Protein AF-A0A3D5UC76-F1 (afdb_monomer_lite)

Foldseek 3Di:
DVVVVVCVVPVLDQDDDPVCCVPVQSVVLSVVSVVLVVVLVVLVVVPFDLVSVLVNCVVCLLVLQQQDPVLSVVLVVLSVCCVVDDRVVSSVVNSVSVSVSSVGTGALVSVLVSQVVVLVVCPVVDDPVRSVVSNVVSVCSNVVVDD

Structure (mmCIF, N/CA/C/O backbone):
data_AF-A0A3D5UC76-F1
#
_entry.id   AF-A0A3D5UC76-F1
#
loop_
_atom_site.group_PDB
_atom_site.id
_atom_site.type_symbol
_atom_site.label_atom_id
_atom_site.label_alt_id
_atom_site.label_comp_id
_atom_site.label_asym_id
_atom_site.label_entity_id
_atom_site.label_seq_id
_atom_site.pdbx_PDB_ins_code
_atom_site.Cartn_x
_atom_site.Cartn_y
_atom_site.Cartn_z
_atom_site.occupancy
_atom_site.B_iso_or_equiv
_atom_site.auth_seq_id
_atom_site.auth_comp_id
_atom_site.auth_asym_id
_atom_site.auth_atom_id
_atom_site.pdbx_PDB_model_num
ATOM 1 N N . ILE A 1 1 ? -22.306 -23.255 -0.478 1.00 67.62 1 ILE A N 1
ATOM 2 C CA . ILE A 1 1 ? -22.895 -22.555 0.696 1.00 67.62 1 ILE A CA 1
ATOM 3 C C . ILE A 1 1 ? -21.799 -22.090 1.658 1.00 67.62 1 ILE A C 1
ATOM 5 O O . ILE A 1 1 ? -21.737 -20.896 1.899 1.00 67.62 1 ILE A O 1
ATOM 9 N N . PHE A 1 2 ? -20.884 -22.964 2.104 1.00 82.50 2 PHE A N 1
ATOM 10 C CA . PHE A 1 2 ? -19.808 -22.605 3.046 1.00 82.50 2 PHE A CA 1
ATOM 11 C C . PHE A 1 2 ? -18.930 -21.416 2.603 1.00 82.50 2 PHE A C 1
ATOM 13 O O . PHE A 1 2 ? -18.871 -20.417 3.307 1.00 82.50 2 PHE A O 1
ATOM 20 N N . ALA A 1 3 ? -18.338 -21.464 1.402 1.00 80.81 3 ALA A N 1
ATOM 21 C CA . ALA A 1 3 ? -17.469 -20.386 0.908 1.00 80.81 3 ALA A CA 1
ATOM 22 C C . ALA A 1 3 ? -18.174 -19.017 0.822 1.00 80.81 3 ALA A C 1
ATOM 24 O O . ALA A 1 3 ? -17.583 -17.991 1.139 1.00 80.81 3 ALA A O 1
ATOM 25 N N . ARG A 1 4 ? -19.463 -18.994 0.454 1.00 83.88 4 ARG A N 1
ATOM 26 C CA . ARG A 1 4 ? -20.241 -17.748 0.365 1.00 83.88 4 ARG A CA 1
ATOM 27 C C . ARG A 1 4 ? -20.436 -17.102 1.733 1.00 83.88 4 ARG A C 1
ATOM 29 O O . ARG A 1 4 ? -20.321 -15.891 1.852 1.00 83.88 4 ARG A O 1
ATOM 36 N N . GLU A 1 5 ? -20.768 -17.895 2.747 1.00 88.00 5 GLU A N 1
ATOM 37 C CA . GLU A 1 5 ? -20.975 -17.365 4.098 1.00 88.00 5 GLU A CA 1
ATOM 38 C C . GLU A 1 5 ? -19.637 -17.001 4.767 1.00 88.00 5 GLU A C 1
ATOM 40 O O . GLU A 1 5 ? -19.569 -15.992 5.461 1.00 88.00 5 GLU A O 1
ATOM 45 N N . LEU A 1 6 ? -18.552 -17.726 4.463 1.00 85.25 6 LEU A N 1
ATOM 46 C CA . LEU A 1 6 ? -17.193 -17.362 4.880 1.00 85.25 6 LEU A CA 1
ATOM 47 C C . LEU A 1 6 ? -16.777 -15.989 4.330 1.00 85.25 6 LEU A C 1
ATOM 49 O O . LEU A 1 6 ? -16.322 -15.137 5.087 1.00 85.25 6 LEU A O 1
ATOM 53 N N . LEU A 1 7 ? -16.989 -15.747 3.033 1.00 84.94 7 LEU A N 1
ATOM 54 C CA . LEU A 1 7 ? -16.671 -14.467 2.392 1.00 84.94 7 LEU A CA 1
ATOM 55 C C . LEU A 1 7 ? -17.527 -13.306 2.913 1.00 84.94 7 LEU A C 1
ATOM 57 O O . LEU A 1 7 ? -17.068 -12.171 2.929 1.00 84.94 7 LEU A O 1
ATOM 61 N N . LYS A 1 8 ? -18.757 -13.565 3.369 1.00 85.06 8 LYS A N 1
ATOM 62 C CA . LYS A 1 8 ? -19.567 -12.536 4.039 1.00 85.06 8 LYS A CA 1
ATOM 63 C C . LYS A 1 8 ? -19.030 -12.187 5.423 1.00 85.06 8 LYS A C 1
ATOM 65 O O . LYS A 1 8 ? -19.072 -11.023 5.800 1.00 85.06 8 LYS A O 1
ATOM 70 N N . ALA A 1 9 ? -18.562 -13.183 6.174 1.00 84.31 9 ALA A N 1
ATOM 71 C CA . ALA A 1 9 ? -17.999 -12.977 7.506 1.00 84.31 9 ALA A CA 1
ATOM 72 C C . ALA A 1 9 ? -16.612 -12.314 7.452 1.00 84.31 9 ALA A C 1
ATOM 74 O O . ALA A 1 9 ? -16.279 -11.520 8.327 1.00 84.31 9 ALA A O 1
ATOM 75 N N . PHE A 1 10 ? -15.827 -12.603 6.409 1.00 84.25 10 PHE A N 1
ATOM 76 C CA . PHE A 1 10 ? -14.477 -12.073 6.215 1.00 84.25 10 PHE A CA 1
ATOM 77 C C . PHE A 1 10 ? -14.318 -11.466 4.812 1.00 84.25 10 PHE A C 1
ATOM 79 O O . PHE A 1 10 ? -13.609 -12.024 3.972 1.00 84.25 10 PHE A O 1
ATOM 86 N N . PRO A 1 11 ? -14.950 -10.308 4.541 1.00 85.12 11 PRO A N 1
ATOM 87 C CA . PRO A 1 11 ? -15.000 -9.718 3.199 1.00 85.12 11 PRO A CA 1
ATOM 88 C C . PRO A 1 11 ? -13.631 -9.316 2.639 1.00 85.12 11 PRO A C 1
ATOM 90 O O . PRO A 1 11 ? -13.477 -9.190 1.428 1.00 85.12 11 PRO A O 1
ATOM 93 N N . TYR A 1 12 ? -12.631 -9.140 3.505 1.00 87.06 12 TYR A N 1
ATOM 94 C CA . TYR A 1 12 ? -11.270 -8.753 3.125 1.00 87.06 12 TYR A CA 1
ATOM 95 C C . TYR A 1 12 ? -10.265 -9.908 3.189 1.00 87.06 12 TYR A C 1
ATOM 97 O O . TYR A 1 12 ? -9.068 -9.686 3.020 1.00 87.06 12 TYR A O 1
ATOM 105 N N . MET A 1 13 ? -10.729 -11.139 3.431 1.00 87.81 13 MET A N 1
ATOM 106 C CA . MET A 1 13 ? -9.864 -12.315 3.404 1.00 87.81 13 MET A CA 1
ATOM 107 C C . MET A 1 13 ? -9.323 -12.536 1.981 1.00 87.81 13 MET A C 1
ATOM 109 O O . MET A 1 13 ? -10.105 -12.542 1.025 1.00 87.81 13 MET A O 1
ATOM 113 N N . PRO A 1 14 ? -8.007 -12.753 1.808 1.00 90.06 14 PRO A N 1
ATOM 114 C CA . PRO A 1 14 ? -7.452 -13.148 0.521 1.00 90.06 14 PRO A CA 1
ATOM 115 C C . PRO A 1 14 ? -8.025 -14.504 0.101 1.00 90.06 14 PRO A C 1
ATOM 117 O O . PRO A 1 14 ? -7.835 -15.504 0.790 1.00 90.06 14 PRO A O 1
ATOM 120 N N . VAL A 1 15 ? -8.713 -14.539 -1.038 1.00 89.06 15 VAL A N 1
ATOM 121 C CA . VAL A 1 15 ? -9.239 -15.763 -1.655 1.00 89.06 15 VAL A CA 1
ATOM 122 C C . VAL A 1 15 ? -8.925 -15.723 -3.146 1.00 89.06 15 VAL A C 1
ATOM 124 O O . VAL A 1 15 ? -9.007 -14.660 -3.769 1.00 89.06 15 VAL A O 1
ATOM 127 N N . GLU A 1 16 ? -8.542 -16.874 -3.694 1.00 91.56 16 GLU A N 1
ATOM 128 C CA . GLU A 1 16 ? -8.304 -17.086 -5.119 1.00 91.56 16 GLU A CA 1
ATOM 129 C C . GLU A 1 16 ? -8.621 -18.543 -5.492 1.00 91.56 16 GLU A C 1
ATOM 131 O O . GLU A 1 16 ? -8.560 -19.437 -4.644 1.00 91.56 16 GLU A O 1
ATOM 136 N N . GLU A 1 17 ? -8.994 -18.781 -6.747 1.00 88.25 17 GLU A N 1
ATOM 137 C CA . GLU A 1 17 ? -9.274 -20.121 -7.266 1.00 88.25 17 GLU A CA 1
ATOM 138 C C . GLU A 1 17 ? -7.978 -20.827 -7.683 1.00 88.25 17 GLU A C 1
ATOM 140 O O . GLU A 1 17 ? -7.133 -20.238 -8.356 1.00 88.25 17 GLU A O 1
ATOM 145 N N . GLU A 1 18 ? -7.838 -22.115 -7.358 1.00 88.25 18 GLU A N 1
ATOM 146 C CA . GLU A 1 18 ? -6.626 -22.898 -7.654 1.00 88.25 18 GLU A CA 1
ATOM 147 C C . GLU A 1 18 ? -6.217 -22.819 -9.133 1.00 88.25 18 GLU A C 1
ATOM 149 O O . GLU A 1 18 ? -5.065 -22.524 -9.444 1.00 88.25 18 GLU A O 1
ATOM 154 N N . GLY A 1 19 ? -7.174 -22.975 -10.055 1.00 88.81 19 GLY A N 1
ATOM 155 C CA . GLY A 1 19 ? -6.905 -22.881 -11.492 1.00 88.81 19 GLY A CA 1
ATOM 156 C C . GLY A 1 19 ? -6.401 -21.501 -11.935 1.00 88.81 19 GLY A C 1
ATOM 157 O O . GLY A 1 19 ? -5.598 -21.402 -12.862 1.00 88.81 19 GLY A O 1
ATOM 158 N N . ARG A 1 20 ? -6.817 -20.430 -11.248 1.00 91.62 20 ARG A N 1
ATOM 159 C CA . ARG A 1 20 ? -6.385 -19.052 -11.528 1.00 91.62 20 ARG A CA 1
ATOM 160 C C . ARG A 1 20 ? -4.987 -18.768 -10.994 1.00 91.62 20 ARG A C 1
ATOM 162 O O . ARG A 1 20 ? -4.293 -17.930 -11.560 1.00 91.62 20 ARG A O 1
ATOM 169 N N . LEU A 1 21 ? -4.524 -19.511 -9.988 1.00 92.75 21 LEU A N 1
ATOM 170 C CA . LEU A 1 21 ? -3.148 -19.418 -9.494 1.00 92.75 21 LEU A CA 1
ATOM 171 C C . LEU A 1 21 ? -2.115 -19.899 -10.519 1.00 92.75 21 LEU A C 1
ATOM 173 O O . LEU A 1 21 ? -0.925 -19.668 -10.323 1.00 92.75 21 LEU A O 1
ATOM 177 N N . HIS A 1 22 ? -2.505 -20.535 -11.627 1.00 91.81 22 HIS A N 1
ATOM 178 C CA . HIS A 1 22 ? -1.574 -20.788 -12.729 1.00 91.81 22 HIS A CA 1
ATOM 179 C C . HIS A 1 22 ? -1.157 -19.505 -13.462 1.00 91.81 22 HIS A C 1
ATOM 181 O O . HIS A 1 22 ? -0.042 -19.462 -13.984 1.00 91.81 22 HIS A O 1
ATOM 187 N N . ASP A 1 23 ? -1.975 -18.452 -13.420 1.00 95.44 23 ASP A N 1
ATOM 188 C CA . ASP A 1 23 ? -1.596 -17.121 -13.889 1.00 95.44 23 ASP A CA 1
ATOM 189 C C . ASP A 1 23 ? -0.606 -16.476 -12.893 1.00 95.44 23 ASP A C 1
ATOM 191 O O . ASP A 1 23 ? -0.938 -16.327 -11.710 1.00 95.44 23 ASP A O 1
ATOM 195 N N . PRO A 1 24 ? 0.618 -16.112 -13.321 1.00 91.25 24 PRO A N 1
ATOM 196 C CA . PRO A 1 24 ? 1.623 -15.535 -12.429 1.00 91.25 24 PRO A CA 1
ATOM 197 C C . PRO A 1 24 ? 1.177 -14.234 -11.752 1.00 91.25 24 PRO A C 1
ATOM 199 O O . PRO A 1 24 ? 1.443 -14.055 -10.567 1.00 91.25 24 PRO A O 1
ATOM 202 N N . VAL A 1 25 ? 0.446 -13.365 -12.457 1.00 91.44 25 VAL A N 1
ATOM 203 C CA . VAL A 1 25 ? 0.012 -12.059 -11.935 1.00 91.44 25 VAL A CA 1
ATOM 204 C C . VAL A 1 25 ? -1.036 -12.246 -10.841 1.00 91.44 25 VAL A C 1
ATOM 206 O O . VAL A 1 25 ? -0.957 -11.617 -9.784 1.00 91.44 25 VAL A O 1
ATOM 209 N N . LEU A 1 26 ? -2.001 -13.143 -11.062 1.00 93.81 26 LEU A N 1
ATOM 210 C CA . LEU A 1 26 ? -3.010 -13.469 -10.050 1.00 93.81 26 LEU A CA 1
ATOM 211 C C . LEU A 1 26 ? -2.380 -14.135 -8.824 1.00 93.81 26 LEU A C 1
ATOM 213 O O . LEU A 1 26 ? -2.724 -13.800 -7.689 1.00 93.81 26 LEU A O 1
ATOM 217 N N . ARG A 1 27 ? -1.424 -15.044 -9.046 1.00 94.88 27 ARG A N 1
ATOM 218 C CA . ARG A 1 27 ? -0.692 -15.723 -7.972 1.00 94.88 27 ARG A CA 1
ATOM 219 C C . ARG A 1 27 ? 0.102 -14.744 -7.117 1.00 94.88 27 ARG A C 1
ATOM 221 O O . ARG A 1 27 ? 0.001 -14.802 -5.894 1.00 94.88 27 ARG A O 1
ATOM 228 N N . GLU A 1 28 ? 0.872 -13.854 -7.736 1.00 93.44 28 GLU A N 1
ATOM 229 C CA . G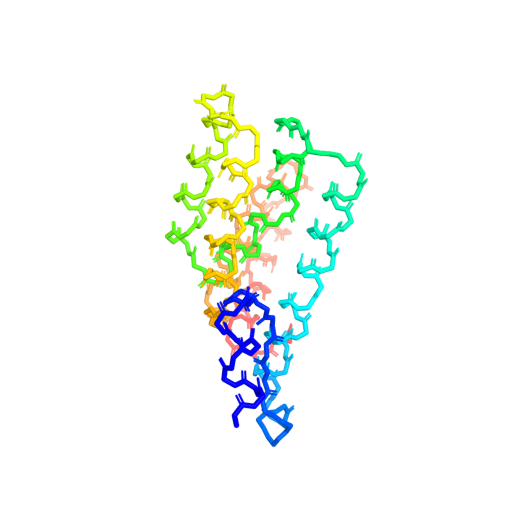LU A 1 28 ? 1.660 -12.840 -7.031 1.00 93.44 28 GLU A CA 1
ATOM 230 C C . GLU A 1 28 ? 0.763 -11.918 -6.206 1.00 93.44 28 GLU A C 1
ATOM 232 O O . GLU A 1 28 ? 1.000 -11.739 -5.011 1.00 93.44 28 GLU A O 1
ATOM 237 N N . ASN A 1 29 ? -0.328 -11.419 -6.795 1.00 95.19 29 ASN A N 1
ATOM 238 C CA . ASN A 1 29 ? -1.280 -10.578 -6.078 1.00 95.19 29 ASN A CA 1
ATOM 239 C C . ASN A 1 29 ? -1.944 -11.303 -4.895 1.00 95.19 29 ASN A C 1
ATOM 241 O O . ASN A 1 29 ? -2.129 -10.720 -3.826 1.00 95.19 29 ASN A O 1
ATOM 245 N N . PHE A 1 30 ? -2.311 -12.575 -5.065 1.00 95.88 30 PHE A N 1
ATOM 246 C CA . PHE A 1 30 ? -2.863 -13.381 -3.980 1.00 95.88 30 PHE A CA 1
ATOM 247 C C . PHE A 1 30 ? -1.852 -13.560 -2.839 1.00 95.88 30 PHE A C 1
ATOM 249 O O . PHE A 1 30 ? -2.186 -13.295 -1.683 1.00 95.88 30 PHE A O 1
ATOM 256 N N . ILE A 1 31 ? -0.615 -13.953 -3.159 1.00 95.88 31 ILE A N 1
ATOM 257 C CA . ILE A 1 31 ? 0.460 -14.139 -2.176 1.00 95.88 31 ILE A CA 1
ATOM 258 C C . ILE A 1 31 ? 0.722 -12.838 -1.411 1.00 95.88 31 ILE A C 1
ATOM 260 O O . ILE A 1 31 ? 0.815 -12.846 -0.184 1.00 95.88 31 ILE A O 1
ATOM 264 N N . GLU A 1 32 ? 0.780 -11.707 -2.107 1.00 95.62 32 GLU A N 1
ATOM 265 C CA . GLU A 1 32 ? 0.954 -10.401 -1.481 1.00 95.62 32 GLU A CA 1
ATOM 266 C C . GLU A 1 32 ? -0.171 -10.090 -0.482 1.00 95.62 32 GLU A C 1
ATOM 268 O O . GLU A 1 32 ? 0.099 -9.765 0.678 1.00 95.62 32 GLU A O 1
ATOM 273 N N . ARG A 1 33 ? -1.437 -10.270 -0.885 1.00 96.81 33 ARG A N 1
ATOM 274 C CA . ARG A 1 33 ? -2.598 -10.079 -0.003 1.00 96.81 33 ARG A CA 1
ATOM 275 C C . ARG A 1 33 ? -2.541 -10.983 1.232 1.00 96.81 33 ARG A C 1
ATOM 277 O O . ARG A 1 33 ? -2.920 -10.539 2.321 1.00 96.81 33 ARG A O 1
ATOM 284 N N . VAL A 1 34 ? -2.038 -12.213 1.100 1.00 96.75 34 VAL A N 1
ATOM 285 C CA . VAL A 1 34 ? -1.793 -13.123 2.234 1.00 96.75 34 VAL A CA 1
ATOM 286 C C . VAL A 1 34 ? -0.756 -12.536 3.193 1.00 96.75 34 VAL A C 1
ATOM 288 O O . VAL A 1 34 ? -1.026 -12.450 4.392 1.00 96.75 34 VAL A O 1
ATOM 291 N N . PHE A 1 35 ? 0.393 -12.071 2.696 1.00 97.44 35 PHE A N 1
ATOM 292 C CA . PHE A 1 35 ? 1.439 -11.487 3.544 1.00 97.44 35 PHE A CA 1
ATOM 293 C C . PHE A 1 35 ? 1.012 -10.176 4.217 1.00 97.44 35 PHE A C 1
ATOM 295 O O . PHE A 1 35 ? 1.337 -9.954 5.388 1.00 97.44 35 PHE A O 1
ATOM 302 N N . VAL A 1 36 ? 0.256 -9.324 3.521 1.00 97.69 36 VAL A N 1
ATOM 303 C CA . VAL A 1 36 ? -0.310 -8.094 4.098 1.00 97.69 36 VAL A CA 1
ATOM 304 C C . VAL A 1 36 ? -1.291 -8.430 5.219 1.00 97.69 36 VAL A C 1
ATOM 306 O O . VAL A 1 36 ? -1.188 -7.869 6.310 1.00 97.69 36 VAL A O 1
ATOM 309 N N . THR A 1 37 ? -2.188 -9.392 4.989 1.00 97.31 37 THR A N 1
ATOM 310 C CA . THR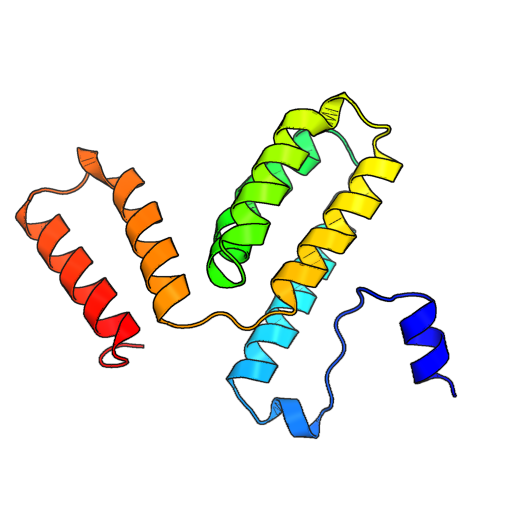 A 1 37 ? -3.155 -9.853 5.999 1.00 97.31 37 THR A CA 1
ATOM 311 C C . THR A 1 37 ? -2.446 -10.464 7.206 1.00 97.31 37 THR A C 1
ATOM 313 O O . THR A 1 37 ? -2.792 -10.171 8.347 1.00 97.31 37 THR A O 1
ATOM 316 N N . HIS A 1 38 ? -1.410 -11.272 6.980 1.00 97.25 38 HIS A N 1
ATOM 317 C CA . HIS A 1 38 ? -0.599 -11.836 8.055 1.00 97.25 38 HIS A CA 1
ATOM 318 C C . HIS A 1 38 ? 0.090 -10.745 8.888 1.00 97.25 38 HIS A C 1
ATOM 320 O O . HIS A 1 38 ? -0.014 -10.749 10.114 1.00 97.25 38 HIS A O 1
ATOM 326 N N . SER A 1 39 ? 0.725 -9.772 8.229 1.00 97.81 39 SER A N 1
ATOM 327 C CA . SER A 1 39 ? 1.379 -8.638 8.896 1.00 97.81 39 SER A CA 1
ATOM 328 C C . SER A 1 39 ? 0.385 -7.797 9.702 1.00 97.81 39 SER A C 1
ATOM 330 O O . SER A 1 39 ? 0.715 -7.312 10.782 1.00 97.81 39 SER A O 1
ATOM 332 N N . TRP A 1 40 ? -0.834 -7.625 9.186 1.00 98.06 40 TRP A N 1
ATOM 333 C CA . TRP A 1 40 ? -1.916 -6.941 9.888 1.00 98.06 40 TRP A CA 1
ATOM 334 C C . TRP A 1 40 ? -2.367 -7.704 11.137 1.00 98.06 40 TRP A C 1
ATOM 336 O O . TRP A 1 40 ? -2.484 -7.117 12.207 1.00 98.06 40 TRP A O 1
ATOM 346 N N . ASN A 1 41 ? -2.554 -9.021 11.036 1.00 96.75 41 ASN A N 1
ATOM 347 C CA . ASN A 1 41 ? -2.947 -9.844 12.180 1.00 96.75 41 ASN A CA 1
ATOM 348 C C . ASN A 1 41 ? -1.894 -9.819 13.296 1.00 96.75 41 ASN A C 1
ATOM 350 O O . ASN A 1 41 ? -2.264 -9.751 14.465 1.00 96.75 41 ASN A O 1
ATOM 354 N N . ILE A 1 42 ? -0.602 -9.818 12.946 1.00 98.12 42 ILE A N 1
ATOM 355 C CA . ILE A 1 42 ? 0.483 -9.629 13.922 1.00 98.12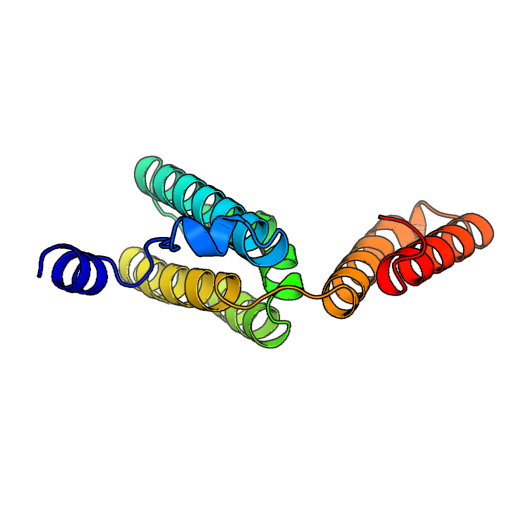 42 ILE A CA 1
ATOM 356 C C . ILE A 1 42 ? 0.344 -8.270 14.616 1.00 98.12 42 ILE A C 1
ATOM 358 O O . ILE A 1 42 ? 0.345 -8.216 15.840 1.00 98.12 42 ILE A O 1
ATOM 362 N N . LEU A 1 43 ? 0.153 -7.184 13.858 1.00 98.00 43 LEU A N 1
ATOM 363 C CA . LEU A 1 43 ? -0.031 -5.842 14.423 1.00 98.00 43 LEU A CA 1
ATOM 364 C C . LEU A 1 43 ? -1.202 -5.788 15.420 1.00 98.00 43 LEU A C 1
ATOM 366 O O . LEU A 1 43 ? -1.083 -5.171 16.476 1.00 98.00 43 LEU A O 1
ATOM 370 N N . VAL A 1 44 ? -2.328 -6.422 15.085 1.00 97.06 44 VAL A N 1
ATOM 371 C CA . VAL A 1 44 ? -3.504 -6.491 15.965 1.00 97.06 44 VAL A CA 1
ATOM 372 C C . VAL A 1 44 ? -3.185 -7.270 17.244 1.00 97.06 44 VAL A C 1
ATOM 374 O O . VAL A 1 44 ? -3.539 -6.816 18.330 1.00 97.06 44 VAL A O 1
ATOM 377 N N . GLN A 1 45 ? -2.481 -8.401 17.139 1.00 97.50 45 GLN A N 1
ATOM 378 C CA . GLN A 1 45 ? -2.067 -9.211 18.293 1.00 97.50 45 GLN A CA 1
ATOM 379 C C . GLN A 1 45 ? -1.074 -8.482 19.208 1.00 97.50 45 GLN A C 1
ATOM 381 O O . GLN A 1 45 ? -1.151 -8.621 20.426 1.00 97.50 45 GLN A O 1
ATOM 386 N N . GLU A 1 46 ? -0.159 -7.697 18.637 1.00 97.06 46 GLU A N 1
ATOM 387 C CA . GLU A 1 46 ? 0.810 -6.879 19.379 1.00 97.06 46 GLU A CA 1
ATOM 388 C C . GLU A 1 46 ? 0.176 -5.643 20.041 1.00 97.06 46 GLU A C 1
ATOM 390 O O . GLU A 1 46 ? 0.768 -5.048 20.944 1.00 97.06 46 GLU A O 1
ATOM 395 N N . GLY A 1 47 ? -1.031 -5.267 19.616 1.00 97.25 47 GLY A N 1
ATOM 396 C CA . GLY A 1 47 ? -1.788 -4.142 20.146 1.00 97.25 47 GLY A CA 1
ATOM 397 C C . GLY A 1 47 ? -1.778 -2.919 19.228 1.00 97.25 47 GLY A C 1
ATOM 398 O O . GLY A 1 47 ? -0.746 -2.422 18.756 1.00 97.25 47 GLY A O 1
ATOM 399 N N . LEU A 1 48 ? -2.975 -2.380 19.005 1.00 98.00 48 LEU A N 1
ATOM 400 C CA . LEU A 1 48 ? -3.176 -1.219 18.153 1.00 98.00 48 LEU A CA 1
ATOM 401 C C . LEU A 1 48 ? -2.883 0.083 18.900 1.00 98.00 48 LEU A C 1
ATOM 403 O O . LEU A 1 48 ? -3.289 0.308 20.037 1.00 98.00 48 LEU A O 1
ATOM 407 N N . SER A 1 49 ? -2.176 0.979 18.219 1.00 97.94 49 SER A N 1
ATOM 408 C CA . SER A 1 49 ? -1.941 2.349 18.657 1.00 97.94 49 SER A CA 1
ATOM 409 C C . SER A 1 49 ? -1.785 3.252 17.432 1.00 97.94 49 SER A C 1
ATOM 411 O O . SER A 1 49 ? -1.384 2.775 16.364 1.00 97.94 49 SER A O 1
ATOM 413 N N . PRO A 1 50 ? -1.996 4.573 17.566 1.00 98.06 50 PRO A N 1
ATOM 414 C CA . PRO A 1 50 ? -1.739 5.507 16.473 1.00 98.06 50 PRO A CA 1
ATOM 415 C C . PRO A 1 50 ? -0.324 5.367 15.892 1.00 98.06 50 PRO A C 1
ATOM 417 O O . PRO A 1 50 ? -0.130 5.373 14.679 1.00 98.06 50 PRO A O 1
ATOM 420 N N . GLY A 1 51 ? 0.677 5.177 16.757 1.00 98.06 51 GLY A N 1
ATOM 421 C CA . GLY A 1 51 ? 2.063 5.000 16.333 1.00 98.06 51 GLY A CA 1
ATOM 422 C C . GLY A 1 51 ? 2.301 3.692 15.576 1.00 98.06 51 GLY A C 1
ATOM 423 O O . GLY A 1 51 ? 3.042 3.688 14.594 1.00 98.06 51 GLY A O 1
ATOM 424 N N . SER A 1 52 ? 1.684 2.586 16.004 1.00 98.19 52 SER A N 1
ATOM 425 C CA . SER A 1 52 ? 1.853 1.291 15.336 1.00 98.19 52 SER A CA 1
ATOM 426 C C . SER A 1 52 ? 1.172 1.267 13.961 1.00 98.19 52 SER A C 1
ATOM 428 O O . SER A 1 52 ? 1.784 0.797 13.002 1.00 98.19 52 SER A O 1
ATOM 430 N N . LEU A 1 53 ? 0.008 1.909 13.810 1.00 98.31 53 LEU A N 1
ATOM 431 C CA . LEU A 1 53 ? -0.668 2.091 12.518 1.00 98.31 53 LEU A CA 1
ATOM 432 C C . LEU A 1 53 ? 0.117 2.981 11.548 1.00 98.31 53 LEU A C 1
ATOM 434 O O . LEU A 1 53 ? 0.266 2.633 10.378 1.00 98.31 53 LEU A O 1
ATOM 438 N N . VAL A 1 54 ? 0.679 4.099 12.021 1.00 98.31 54 VAL A N 1
ATOM 439 C CA . VAL A 1 54 ? 1.534 4.966 11.188 1.00 98.31 54 VAL A CA 1
ATOM 440 C C . VAL A 1 54 ? 2.770 4.207 10.699 1.00 98.31 54 VAL A C 1
ATOM 442 O O . VAL A 1 54 ? 3.136 4.313 9.525 1.00 98.31 54 VAL A O 1
ATOM 445 N N . ARG A 1 55 ? 3.40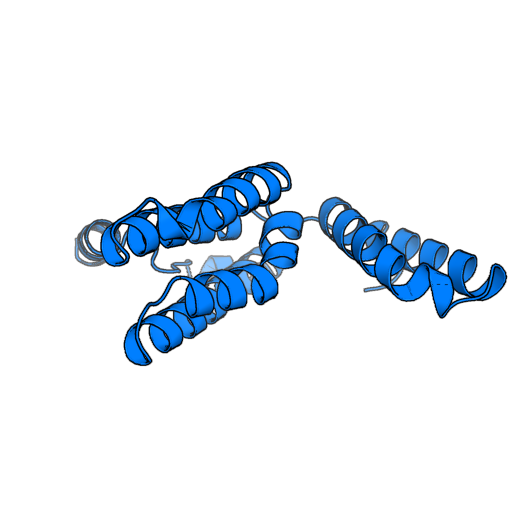8 3.406 11.565 1.00 98.44 55 ARG A N 1
ATOM 446 C CA . ARG A 1 55 ? 4.547 2.557 11.172 1.00 98.44 55 ARG A CA 1
ATOM 447 C C . ARG A 1 55 ? 4.135 1.499 10.154 1.00 98.44 55 ARG A C 1
ATOM 449 O O . ARG A 1 55 ? 4.815 1.339 9.141 1.00 98.44 55 ARG A O 1
ATOM 456 N N . PHE A 1 56 ? 3.012 0.823 10.392 1.00 98.56 56 PHE A N 1
ATOM 457 C CA . PHE A 1 56 ? 2.469 -0.162 9.465 1.00 98.56 56 PHE A CA 1
ATOM 458 C C . PHE A 1 56 ? 2.196 0.465 8.093 1.00 98.56 56 PHE A C 1
ATOM 460 O O . PHE A 1 56 ? 2.651 -0.058 7.076 1.00 98.56 56 PHE A O 1
ATOM 467 N N . HIS A 1 57 ? 1.540 1.625 8.053 1.00 98.56 57 HIS A N 1
ATOM 468 C CA . HIS A 1 57 ? 1.294 2.353 6.814 1.00 98.56 57 HIS A CA 1
ATOM 469 C C . HIS A 1 57 ? 2.590 2.750 6.114 1.00 98.56 57 HIS A C 1
ATOM 471 O O . HIS A 1 57 ? 2.742 2.519 4.920 1.00 98.56 57 HIS A O 1
ATOM 477 N N . THR A 1 58 ? 3.561 3.287 6.852 1.00 97.81 58 THR A N 1
ATOM 478 C CA . THR A 1 58 ? 4.850 3.708 6.287 1.00 97.81 58 THR A CA 1
ATOM 479 C C . THR A 1 58 ? 5.568 2.560 5.579 1.00 97.81 58 THR A C 1
ATOM 481 O O . THR A 1 58 ? 6.138 2.778 4.511 1.00 97.81 58 THR A O 1
ATOM 484 N N . ARG A 1 59 ? 5.486 1.339 6.126 1.00 97.31 59 ARG A N 1
ATOM 485 C CA . ARG A 1 59 ? 6.049 0.125 5.516 1.00 97.31 59 ARG A CA 1
ATOM 486 C C . ARG A 1 59 ? 5.321 -0.303 4.236 1.00 97.31 59 ARG A C 1
ATOM 488 O O . ARG A 1 59 ? 5.967 -0.813 3.329 1.00 97.31 59 ARG A O 1
ATOM 495 N N . HIS A 1 60 ? 4.008 -0.085 4.142 1.00 97.88 60 HIS A N 1
ATOM 496 C CA . HIS A 1 60 ? 3.173 -0.582 3.037 1.00 97.88 60 HIS A CA 1
ATOM 497 C C . HIS A 1 60 ? 2.743 0.503 2.034 1.00 97.88 60 HIS A C 1
ATOM 499 O O . HIS A 1 60 ? 2.107 0.202 1.030 1.00 97.88 60 HIS A O 1
ATOM 505 N N . LYS A 1 61 ? 3.083 1.778 2.245 1.00 97.75 61 LYS A N 1
ATOM 506 C CA . LYS A 1 61 ? 2.603 2.880 1.392 1.00 97.75 61 LYS A CA 1
ATOM 507 C C . LYS A 1 61 ? 3.030 2.748 -0.079 1.00 97.75 61 LYS A C 1
ATOM 509 O O . LYS A 1 61 ? 2.285 3.142 -0.969 1.00 97.75 61 LYS A O 1
ATOM 514 N N . TYR A 1 62 ? 4.196 2.162 -0.355 1.00 97.94 62 TYR A N 1
ATOM 515 C CA . TYR A 1 62 ? 4.643 1.924 -1.732 1.00 97.94 62 TYR A CA 1
ATOM 516 C C . TYR A 1 62 ? 3.921 0.765 -2.405 1.00 97.94 62 TYR A C 1
ATOM 518 O O . TYR A 1 62 ? 3.684 0.832 -3.607 1.00 97.94 62 TYR A O 1
ATOM 526 N N . LEU A 1 63 ? 3.474 -0.217 -1.620 1.00 96.56 63 LEU A N 1
ATOM 527 C CA . LEU A 1 63 ? 2.528 -1.228 -2.074 1.00 96.56 63 LEU A CA 1
ATOM 528 C C . LEU A 1 63 ? 1.242 -0.542 -2.546 1.00 96.56 63 LEU A C 1
ATOM 530 O O . LEU A 1 63 ? 0.853 -0.658 -3.701 1.00 96.56 63 LEU A O 1
ATOM 534 N N . LEU A 1 64 ? 0.650 0.314 -1.706 1.00 97.94 64 LEU A N 1
ATOM 535 C CA . LEU A 1 64 ? -0.546 1.077 -2.085 1.00 97.94 64 LEU A CA 1
ATOM 536 C C . LEU A 1 64 ? -0.344 1.871 -3.378 1.00 97.94 64 LEU A C 1
ATOM 538 O O . LEU A 1 64 ? -1.231 1.896 -4.222 1.00 97.94 64 LEU A O 1
ATOM 542 N N . MET A 1 65 ? 0.820 2.493 -3.563 1.00 98.19 65 MET A N 1
ATOM 543 C CA . MET A 1 65 ? 1.143 3.229 -4.785 1.00 98.19 65 MET A CA 1
ATOM 544 C C . MET A 1 65 ? 1.286 2.312 -6.014 1.00 98.19 65 MET A C 1
ATOM 546 O O . MET A 1 65 ? 0.835 2.693 -7.098 1.00 98.19 65 MET A O 1
ATOM 550 N N . ALA A 1 66 ? 1.841 1.108 -5.843 1.00 97.44 66 ALA A N 1
ATOM 551 C CA . ALA A 1 66 ? 1.945 0.084 -6.880 1.00 97.44 66 ALA A CA 1
ATOM 552 C C . ALA A 1 66 ? 0.571 -0.418 -7.352 1.00 97.44 66 ALA A C 1
ATOM 554 O O . ALA A 1 66 ? 0.371 -0.593 -8.555 1.00 97.44 66 ALA A O 1
ATOM 555 N N . HIS A 1 67 ? -0.404 -0.576 -6.450 1.00 97.69 67 HIS A N 1
ATOM 556 C CA . HIS A 1 67 ? -1.757 -1.021 -6.815 1.00 97.69 67 HIS A CA 1
ATOM 557 C C . HIS A 1 67 ? -2.672 0.134 -7.232 1.00 97.69 67 HIS A C 1
ATOM 559 O O . HIS A 1 67 ? -3.402 0.041 -8.225 1.00 97.69 67 HIS A O 1
ATOM 565 N N . SER A 1 68 ? -2.627 1.258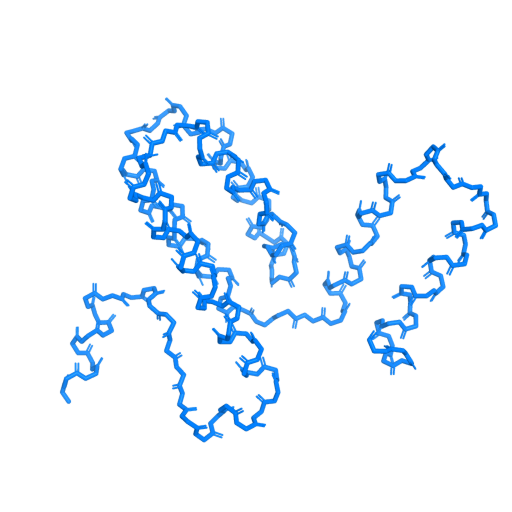 -6.515 1.00 97.88 68 SER A N 1
ATOM 566 C CA . SER A 1 68 ? -3.484 2.417 -6.756 1.00 97.88 68 SER A CA 1
ATOM 567 C C . SER A 1 68 ? -2.917 3.727 -6.178 1.00 97.88 68 SER A C 1
ATOM 569 O O . SER A 1 68 ? -3.069 4.019 -4.988 1.00 97.88 68 SER A O 1
ATOM 571 N N . PRO A 1 69 ? -2.390 4.625 -7.032 1.00 96.69 69 PRO A N 1
ATOM 572 C CA . PRO A 1 69 ? -1.980 5.972 -6.622 1.00 96.69 69 PRO A CA 1
ATOM 573 C C . PRO A 1 69 ? -3.105 6.817 -6.003 1.00 96.69 69 PRO A C 1
ATOM 575 O O . PRO A 1 69 ? -2.839 7.813 -5.328 1.00 96.69 69 PRO A O 1
ATOM 578 N N . GLN A 1 70 ? -4.369 6.474 -6.268 1.00 97.94 70 GLN A N 1
ATOM 579 C CA . GLN A 1 70 ? -5.516 7.075 -5.591 1.00 97.94 70 GLN A CA 1
ATOM 580 C C . GLN A 1 70 ? -5.562 6.640 -4.122 1.00 97.94 70 GLN A C 1
ATOM 582 O O . GLN A 1 70 ? -5.501 7.503 -3.248 1.00 97.94 70 GLN A O 1
ATOM 587 N N . HIS A 1 71 ? -5.563 5.330 -3.850 1.00 98.38 71 HIS A N 1
ATOM 588 C CA . HIS A 1 71 ? -5.564 4.812 -2.480 1.00 98.38 71 HIS A CA 1
ATOM 589 C C . HIS A 1 71 ? -4.333 5.275 -1.700 1.00 98.38 71 HIS A C 1
ATOM 591 O O . HIS A 1 71 ? -4.468 5.662 -0.547 1.00 98.38 71 HIS A O 1
ATOM 597 N N . TYR A 1 72 ? -3.154 5.337 -2.328 1.00 98.38 72 TYR A N 1
ATOM 598 C CA . TYR A 1 72 ? -1.954 5.904 -1.701 1.00 98.38 72 TYR A CA 1
ATOM 599 C C . TYR A 1 72 ? -2.202 7.305 -1.116 1.00 98.38 72 TYR A C 1
ATOM 601 O O . TYR A 1 72 ? -1.887 7.567 0.045 1.00 98.38 72 TYR A O 1
ATOM 609 N N . ARG A 1 73 ? -2.819 8.202 -1.898 1.00 98.12 73 ARG A N 1
ATOM 610 C CA . ARG A 1 73 ? -3.125 9.575 -1.465 1.00 98.12 73 ARG A CA 1
ATOM 611 C C . ARG A 1 73 ? -4.216 9.615 -0.401 1.00 98.12 73 ARG A C 1
ATOM 613 O O . ARG A 1 73 ? -4.083 10.345 0.576 1.00 98.12 73 ARG A O 1
ATOM 620 N N . GLU A 1 74 ? -5.292 8.859 -0.593 1.00 98.25 74 GLU A N 1
ATOM 621 C CA . GLU A 1 74 ? -6.419 8.814 0.345 1.00 98.25 74 GLU A CA 1
ATOM 622 C C . GLU A 1 74 ? -6.010 8.232 1.700 1.00 98.25 74 GLU A C 1
ATOM 624 O O . GLU A 1 74 ? -6.308 8.814 2.741 1.00 98.25 74 GLU A O 1
ATOM 629 N N . MET A 1 75 ? -5.276 7.121 1.697 1.00 98.31 75 MET A N 1
ATOM 630 C CA . MET A 1 75 ? -4.829 6.456 2.917 1.00 98.31 75 MET A CA 1
ATOM 631 C C . MET A 1 75 ? -3.740 7.246 3.640 1.00 98.31 75 MET A C 1
ATOM 633 O O . MET A 1 75 ? -3.726 7.252 4.866 1.00 98.31 75 MET A O 1
ATOM 637 N N . GLY A 1 76 ? -2.879 7.966 2.913 1.00 98.06 76 GLY A N 1
ATOM 638 C CA . GLY A 1 76 ? -1.931 8.894 3.531 1.00 98.06 76 GLY A CA 1
ATOM 639 C C . GLY A 1 76 ? -2.635 10.004 4.323 1.00 98.06 76 GLY A C 1
ATOM 640 O O . GLY A 1 76 ? -2.229 10.308 5.443 1.00 98.06 76 GLY A O 1
ATOM 641 N N . LYS A 1 77 ? -3.730 10.564 3.783 1.00 98.12 77 LYS A N 1
ATOM 642 C CA . LYS A 1 77 ? -4.571 11.537 4.505 1.00 98.12 77 LYS A CA 1
ATOM 643 C C . LYS A 1 77 ? -5.258 10.903 5.711 1.00 98.12 77 LYS A C 1
ATOM 645 O O . LYS A 1 77 ? -5.185 11.458 6.799 1.00 98.12 77 LYS A O 1
ATOM 650 N N . LEU A 1 78 ? -5.852 9.722 5.531 1.00 98.25 78 LEU A N 1
ATOM 651 C CA . LEU A 1 78 ? -6.505 8.987 6.615 1.00 98.25 78 LEU A CA 1
ATOM 652 C C . LEU A 1 78 ? -5.544 8.755 7.791 1.00 98.25 78 LEU A C 1
ATOM 654 O O . LEU A 1 78 ? -5.872 9.058 8.931 1.00 98.25 78 LEU A O 1
ATOM 658 N N . VAL A 1 79 ? -4.325 8.282 7.524 1.00 98.06 79 VAL A N 1
ATOM 659 C CA . VAL A 1 79 ? -3.320 8.017 8.567 1.00 98.06 79 VAL A CA 1
ATOM 660 C C . VAL A 1 79 ? -2.839 9.284 9.268 1.00 98.06 79 VAL A C 1
ATOM 662 O O . VAL A 1 79 ? -2.522 9.227 10.454 1.00 98.06 79 VAL A O 1
ATOM 665 N N . ALA A 1 80 ? -2.830 10.435 8.594 1.00 97.75 80 ALA A N 1
ATOM 666 C CA . ALA A 1 80 ? -2.532 11.708 9.249 1.00 97.75 80 ALA A CA 1
ATOM 667 C C . ALA A 1 80 ? -3.582 12.077 10.317 1.00 97.75 80 ALA A C 1
ATOM 669 O O . ALA A 1 80 ? -3.255 12.748 11.295 1.00 97.75 80 ALA A O 1
ATOM 670 N N . GLU A 1 81 ? -4.815 11.591 10.166 1.00 97.12 81 GLU A N 1
ATOM 671 C CA . GLU A 1 81 ? -5.938 11.838 11.073 1.00 97.12 81 GLU A CA 1
ATOM 672 C C . GLU A 1 81 ? -6.142 10.729 12.114 1.00 97.12 81 GLU A C 1
ATOM 674 O O . GLU A 1 81 ? -7.106 10.778 12.869 1.00 97.12 81 GLU A O 1
ATOM 679 N N . VAL A 1 82 ? -5.236 9.750 12.223 1.00 97.44 82 VAL A N 1
ATOM 680 C CA . VAL A 1 82 ? -5.396 8.569 13.101 1.00 97.44 82 VAL A CA 1
ATOM 681 C C . VAL A 1 82 ? -5.740 8.899 14.562 1.00 97.44 82 VAL A C 1
ATOM 683 O O . VAL A 1 82 ? -6.408 8.123 15.234 1.00 97.44 82 VAL A O 1
ATOM 686 N N . LYS A 1 83 ? -5.309 10.058 15.074 1.00 96.69 83 LYS A N 1
ATOM 687 C CA . LYS A 1 83 ? -5.588 10.492 16.456 1.00 96.69 83 LYS A CA 1
ATOM 688 C C . LYS A 1 83 ? -7.014 11.017 16.665 1.00 96.69 83 LYS A C 1
ATOM 690 O O . LYS A 1 83 ? -7.405 11.214 17.810 1.00 96.69 83 LYS A O 1
ATOM 695 N N . SER A 1 84 ? -7.756 11.261 15.590 1.00 97.12 84 SER A N 1
ATOM 696 C CA . SER A 1 84 ? -9.125 11.784 15.616 1.00 97.12 84 SER A CA 1
ATOM 697 C C . SER A 1 84 ? -10.190 10.685 15.694 1.00 97.12 84 SER A C 1
ATOM 699 O O . SER A 1 84 ? -11.374 11.004 15.727 1.00 97.12 84 SER A O 1
ATOM 701 N N . TYR A 1 85 ? -9.787 9.411 15.723 1.00 97.19 85 TYR A N 1
ATOM 702 C CA . TYR A 1 85 ? -10.680 8.253 15.710 1.00 97.19 85 TYR A CA 1
ATOM 703 C C . TYR A 1 85 ? -10.452 7.366 16.941 1.00 97.19 85 TYR A C 1
ATOM 705 O O . TYR A 1 85 ? -9.318 7.266 17.427 1.00 97.19 85 TYR A O 1
ATOM 713 N N . PRO A 1 86 ? -11.488 6.654 17.417 1.00 97.94 86 PRO A N 1
ATOM 714 C CA . PRO A 1 86 ? -11.294 5.451 18.215 1.00 97.94 86 PRO A CA 1
ATOM 715 C C . PRO A 1 86 ? -10.414 4.451 17.456 1.00 97.94 86 PRO A C 1
ATOM 717 O O . PRO A 1 86 ? -10.563 4.266 16.248 1.00 97.94 86 PRO A O 1
ATOM 720 N N . ILE A 1 87 ? -9.481 3.811 18.162 1.00 97.50 87 ILE A N 1
ATOM 721 C CA . ILE A 1 87 ? -8.431 3.012 17.518 1.00 97.50 87 ILE A CA 1
ATOM 722 C C . ILE A 1 87 ? -8.985 1.817 16.731 1.00 97.50 87 ILE A C 1
ATOM 724 O O . ILE A 1 87 ? -8.509 1.548 15.630 1.00 97.50 87 ILE A O 1
ATOM 728 N N . ASP A 1 88 ? -10.010 1.154 17.265 1.00 96.06 88 ASP A N 1
ATOM 729 C CA . ASP A 1 88 ? -10.621 -0.024 16.645 1.00 96.06 88 ASP A CA 1
ATOM 730 C C . ASP A 1 88 ? -11.419 0.362 15.391 1.00 96.06 88 ASP A C 1
ATOM 732 O O . ASP A 1 88 ? -11.263 -0.251 14.338 1.00 96.06 88 ASP A O 1
ATOM 736 N N . GLU A 1 89 ? -12.178 1.461 15.455 1.00 97.38 89 GLU A N 1
ATOM 737 C CA . GLU A 1 89 ? -12.913 1.997 14.302 1.00 97.38 89 GLU A CA 1
ATOM 738 C C . GLU A 1 89 ? -11.956 2.412 13.176 1.00 97.38 89 GLU A C 1
ATOM 740 O O . GLU A 1 89 ? -12.169 2.090 12.004 1.00 97.38 89 GLU A O 1
ATOM 745 N N . PHE A 1 90 ? -10.856 3.088 13.526 1.00 98.06 90 PHE A N 1
ATOM 746 C CA . PHE A 1 90 ? -9.831 3.437 12.552 1.00 98.06 90 PHE A CA 1
ATOM 747 C C . PHE A 1 90 ? -9.232 2.191 11.899 1.00 98.06 90 PHE A C 1
ATOM 749 O O . PHE A 1 90 ? -9.016 2.174 10.687 1.00 98.06 90 PHE A O 1
ATOM 756 N N . ALA A 1 91 ? -8.933 1.166 12.697 1.00 97.44 91 ALA A N 1
ATOM 757 C CA . ALA A 1 91 ? -8.320 -0.063 12.221 1.00 97.44 91 ALA A CA 1
ATOM 758 C C . ALA A 1 91 ? -9.213 -0.780 11.198 1.00 97.44 91 ALA A C 1
ATOM 760 O O . ALA A 1 91 ? -8.711 -1.170 10.142 1.00 97.44 91 ALA A O 1
ATOM 761 N N . ASP A 1 92 ? -10.523 -0.851 11.442 1.00 96.06 92 ASP A N 1
ATOM 762 C CA . ASP A 1 92 ? -11.491 -1.432 10.506 1.00 96.06 92 ASP A CA 1
ATOM 763 C C . ASP A 1 92 ? -11.547 -0.660 9.178 1.00 96.06 92 ASP A C 1
ATOM 765 O O . ASP A 1 92 ? -11.424 -1.249 8.097 1.00 96.06 92 ASP A O 1
ATOM 769 N N . ILE A 1 93 ? -11.662 0.673 9.239 1.00 97.31 93 ILE A N 1
ATOM 770 C CA . ILE A 1 93 ? -11.688 1.540 8.047 1.00 97.31 93 ILE A CA 1
ATOM 771 C C . ILE A 1 93 ? -10.376 1.419 7.262 1.00 97.31 93 ILE A C 1
ATOM 773 O O . ILE A 1 93 ? -10.375 1.322 6.028 1.00 97.31 93 ILE A O 1
ATOM 777 N N . TYR A 1 94 ? -9.248 1.440 7.971 1.00 98.12 94 TYR A N 1
ATOM 778 C CA . TYR A 1 94 ? -7.921 1.364 7.379 1.00 98.12 94 TYR A CA 1
ATOM 779 C C . TYR A 1 94 ? -7.703 0.019 6.684 1.00 98.12 94 TYR A C 1
ATOM 781 O O . TYR A 1 94 ? -7.275 -0.002 5.527 1.00 98.12 94 TYR A O 1
ATOM 789 N N . PHE A 1 95 ? -8.021 -1.093 7.352 1.00 97.50 95 PHE A N 1
ATOM 790 C CA . PHE A 1 95 ? -7.824 -2.431 6.803 1.00 97.50 95 PHE A CA 1
ATOM 791 C C . PHE A 1 95 ? -8.718 -2.689 5.589 1.00 97.50 95 PHE A C 1
ATOM 793 O O . PHE A 1 95 ? -8.240 -3.180 4.566 1.00 97.50 95 PHE A O 1
ATOM 800 N N . ALA A 1 96 ? -9.981 -2.259 5.645 1.00 96.62 96 ALA A N 1
ATOM 801 C CA . ALA A 1 96 ? -10.897 -2.318 4.510 1.00 96.62 96 ALA A CA 1
ATOM 802 C C . ALA A 1 96 ? -10.328 -1.614 3.266 1.00 96.62 96 ALA A C 1
ATOM 804 O O . ALA A 1 96 ? -10.329 -2.167 2.161 1.00 96.62 96 ALA A O 1
ATOM 805 N N . LYS A 1 97 ? -9.796 -0.397 3.439 1.00 97.44 97 LYS A N 1
ATOM 806 C CA . LYS A 1 97 ? -9.186 0.379 2.347 1.00 97.44 97 LYS A CA 1
ATOM 807 C C . LYS A 1 97 ? -7.882 -0.235 1.848 1.00 97.44 97 LYS A C 1
ATOM 809 O O . LYS A 1 97 ? -7.668 -0.274 0.638 1.00 97.44 97 LYS A O 1
ATOM 814 N N . LEU A 1 98 ? -7.044 -0.739 2.755 1.00 98.00 98 LEU A N 1
ATOM 815 C CA . LEU A 1 98 ? -5.801 -1.434 2.419 1.00 98.00 98 LEU A CA 1
ATOM 816 C C . LEU A 1 98 ? -6.079 -2.637 1.517 1.00 98.00 98 LEU A C 1
ATOM 818 O O . LEU A 1 98 ? -5.493 -2.753 0.445 1.00 98.00 98 LEU A O 1
ATOM 822 N N . MET A 1 99 ? -7.006 -3.502 1.927 1.00 97.12 99 MET A N 1
ATOM 823 C CA . MET A 1 99 ? -7.308 -4.730 1.196 1.00 97.12 99 MET A CA 1
ATOM 824 C C . MET A 1 99 ? -8.039 -4.457 -0.118 1.00 97.12 99 MET A C 1
ATOM 826 O O . MET A 1 99 ? -7.787 -5.145 -1.106 1.00 97.12 99 MET A O 1
ATOM 830 N N . SER A 1 100 ? -8.860 -3.404 -0.172 1.00 95.88 100 SER A N 1
ATOM 831 C CA . SER A 1 100 ? -9.456 -2.926 -1.427 1.00 95.88 100 SER A CA 1
ATOM 832 C C . SER A 1 100 ? -8.392 -2.434 -2.415 1.00 95.88 100 SER A C 1
ATOM 834 O O . SER A 1 100 ? -8.486 -2.716 -3.608 1.00 95.88 100 SER A O 1
ATOM 836 N N . ALA A 1 101 ? -7.351 -1.748 -1.930 1.00 96.56 101 ALA A N 1
ATOM 837 C CA . ALA A 1 101 ? -6.224 -1.343 -2.762 1.00 96.56 101 ALA A CA 1
ATOM 838 C C . ALA A 1 101 ? -5.423 -2.558 -3.252 1.00 96.56 101 ALA A C 1
ATOM 840 O O . ALA A 1 101 ? -5.215 -2.688 -4.455 1.00 96.56 101 ALA A O 1
ATOM 841 N N . CYS A 1 102 ? -5.023 -3.462 -2.351 1.00 95.94 102 CYS A N 1
ATOM 842 C CA . CYS A 1 102 ? -4.233 -4.652 -2.686 1.00 95.94 102 CYS A CA 1
ATOM 843 C C . CYS A 1 102 ? -4.985 -5.663 -3.568 1.00 95.94 102 CYS A C 1
ATOM 845 O O . CYS A 1 102 ? -4.355 -6.515 -4.180 1.00 95.94 102 CYS A O 1
ATOM 847 N N . ALA A 1 103 ? -6.316 -5.594 -3.670 1.00 93.69 103 ALA A N 1
ATOM 848 C CA . ALA A 1 103 ? -7.086 -6.409 -4.614 1.00 93.69 103 ALA A CA 1
ATOM 849 C C . ALA A 1 103 ? -6.945 -5.950 -6.078 1.00 93.69 103 ALA A C 1
ATOM 851 O O . ALA A 1 103 ? -7.266 -6.705 -6.994 1.00 93.69 103 ALA A O 1
ATOM 852 N N . LEU A 1 104 ? -6.482 -4.720 -6.324 1.00 95.25 104 LEU A N 1
ATOM 853 C CA . LEU A 1 104 ? -6.213 -4.224 -7.673 1.00 95.25 104 LEU A CA 1
ATOM 854 C C . LEU A 1 104 ? -4.863 -4.750 -8.156 1.00 95.25 104 LEU A C 1
ATOM 856 O O . LEU A 1 104 ? -3.913 -4.796 -7.388 1.00 95.25 104 LEU A O 1
ATOM 860 N N . HIS A 1 105 ? -4.716 -5.063 -9.441 1.00 94.44 105 HIS A N 1
ATOM 861 C CA . HIS A 1 105 ? -3.410 -5.476 -9.955 1.00 94.44 105 HIS A CA 1
ATOM 862 C C . HIS A 1 105 ? -2.444 -4.290 -10.067 1.00 94.44 105 HIS A C 1
ATOM 864 O O . HIS A 1 105 ? -2.776 -3.206 -10.586 1.00 94.44 105 HIS A O 1
ATOM 870 N N . ALA A 1 106 ? -1.222 -4.518 -9.593 1.00 94.69 106 ALA A N 1
ATOM 871 C CA . ALA A 1 106 ? -0.104 -3.660 -9.919 1.00 94.69 106 ALA A CA 1
ATOM 872 C C . ALA A 1 106 ? 0.235 -3.788 -11.411 1.00 94.69 106 ALA A C 1
ATOM 874 O O . ALA A 1 106 ? -0.172 -4.724 -12.096 1.00 94.69 106 ALA A O 1
ATOM 875 N N . THR A 1 107 ? 0.937 -2.792 -11.939 1.00 94.62 107 THR A N 1
ATOM 876 C CA . THR A 1 107 ? 1.361 -2.786 -13.346 1.00 94.62 107 THR A CA 1
ATOM 877 C C . THR A 1 107 ? 2.799 -2.295 -13.423 1.00 94.62 107 THR A C 1
ATOM 879 O O . THR A 1 107 ? 3.169 -1.461 -12.587 1.00 94.62 107 THR A O 1
ATOM 882 N N . PRO A 1 108 ? 3.574 -2.681 -14.450 1.00 95.12 108 PRO A N 1
ATOM 883 C CA . PRO A 1 108 ? 4.937 -2.178 -14.633 1.00 95.12 108 PRO A CA 1
ATOM 884 C C . PRO A 1 108 ? 5.012 -0.643 -14.636 1.00 95.12 108 PRO A C 1
ATOM 886 O O . PRO A 1 108 ? 5.924 -0.052 -14.066 1.00 95.12 108 PRO A O 1
ATOM 889 N N . SER A 1 109 ? 3.990 0.033 -15.174 1.00 96.25 109 SER A N 1
ATOM 890 C CA . SER A 1 109 ? 3.900 1.501 -15.143 1.00 96.25 109 SER A CA 1
ATOM 891 C C . SER A 1 109 ? 3.725 2.074 -13.729 1.00 96.25 109 SER A C 1
ATOM 893 O O . SER A 1 109 ? 4.329 3.093 -13.393 1.00 96.25 109 SER A O 1
ATOM 895 N N . LYS A 1 110 ? 2.915 1.435 -12.876 1.00 96.69 110 LYS A N 1
ATOM 896 C CA . LYS A 1 110 ? 2.756 1.859 -11.473 1.00 96.69 110 LYS A CA 1
ATOM 897 C C . LYS A 1 110 ? 4.003 1.522 -10.648 1.00 96.69 110 LYS A C 1
ATOM 899 O O . LYS A 1 110 ? 4.405 2.337 -9.825 1.00 96.69 110 LYS A O 1
ATOM 904 N N . HIS A 1 111 ? 4.653 0.389 -10.911 1.00 96.44 111 HIS A N 1
ATOM 905 C CA . HIS A 1 111 ? 5.949 0.047 -10.320 1.00 96.44 111 HIS A CA 1
ATOM 906 C C . HIS A 1 111 ? 7.038 1.051 -10.708 1.00 96.44 111 HIS A C 1
ATOM 908 O O . HIS A 1 111 ? 7.728 1.546 -9.824 1.00 96.44 111 HIS A O 1
ATOM 914 N N . GLN A 1 112 ? 7.128 1.457 -11.979 1.00 97.38 112 GLN A N 1
ATOM 915 C CA . GLN A 1 112 ? 8.016 2.547 -12.395 1.00 97.38 112 GLN A CA 1
ATOM 916 C C . GLN A 1 112 ? 7.764 3.814 -11.569 1.00 97.38 112 GLN A C 1
ATOM 918 O O . GLN A 1 112 ? 8.711 4.430 -11.092 1.00 97.38 112 GLN A O 1
ATOM 923 N N . ASN A 1 113 ? 6.501 4.196 -11.359 1.00 97.38 113 ASN A N 1
ATOM 924 C CA . ASN A 1 113 ? 6.172 5.366 -10.545 1.00 97.38 113 ASN A CA 1
ATOM 925 C C . ASN A 1 113 ? 6.685 5.223 -9.095 1.00 97.38 113 ASN A C 1
ATOM 927 O O . ASN A 1 113 ? 7.238 6.167 -8.534 1.00 97.38 113 ASN A O 1
ATOM 931 N N . VAL A 1 114 ? 6.559 4.030 -8.503 1.00 97.94 114 VAL A N 1
ATOM 932 C CA . VAL A 1 114 ? 7.129 3.723 -7.180 1.00 97.94 114 VAL A CA 1
ATOM 933 C C . VAL A 1 114 ? 8.653 3.843 -7.192 1.00 97.94 114 VAL A C 1
ATOM 935 O O . VAL A 1 114 ? 9.208 4.542 -6.348 1.00 97.94 114 VAL A O 1
ATOM 938 N N . LEU A 1 115 ? 9.333 3.219 -8.155 1.00 97.50 115 LEU A N 1
ATOM 939 C CA . LEU A 1 115 ? 10.795 3.237 -8.256 1.00 97.50 115 LEU A CA 1
ATOM 940 C C . LEU A 1 115 ? 11.337 4.658 -8.455 1.00 97.50 115 LEU A C 1
ATOM 942 O O . LEU A 1 115 ? 12.296 5.046 -7.793 1.00 97.50 115 LEU A O 1
ATOM 946 N N . LEU A 1 116 ? 10.682 5.476 -9.284 1.00 96.94 116 LEU A N 1
ATOM 947 C CA . LEU A 1 116 ? 11.024 6.892 -9.453 1.00 96.94 116 LEU A CA 1
ATOM 948 C C . LEU A 1 116 ? 10.796 7.702 -8.168 1.00 96.94 116 LEU A C 1
ATOM 950 O O . LEU A 1 116 ? 11.569 8.611 -7.866 1.00 96.94 116 LEU A O 1
ATOM 954 N N . HIS A 1 117 ? 9.770 7.375 -7.380 1.00 96.38 117 HIS A N 1
ATOM 955 C CA . HIS A 1 117 ? 9.581 7.995 -6.070 1.00 96.38 117 HIS A CA 1
ATOM 956 C C . HIS A 1 117 ? 10.698 7.594 -5.094 1.00 96.38 117 HIS A C 1
ATOM 958 O O . HIS A 1 117 ? 11.176 8.439 -4.335 1.00 96.38 117 HIS A O 1
ATOM 964 N N . LEU A 1 118 ? 11.116 6.326 -5.092 1.00 95.81 118 LEU A N 1
ATOM 965 C CA . LEU A 1 118 ? 12.212 5.838 -4.251 1.00 95.81 118 LEU A CA 1
ATOM 966 C C . LEU A 1 118 ? 13.558 6.441 -4.661 1.00 95.81 118 LEU A C 1
ATOM 968 O O . LEU A 1 118 ? 14.335 6.809 -3.786 1.00 95.81 118 LEU A O 1
ATOM 972 N N . LEU A 1 119 ? 13.793 6.643 -5.962 1.00 95.81 119 LEU A N 1
ATOM 973 C CA . LEU A 1 119 ? 14.968 7.345 -6.488 1.00 95.81 119 LEU A CA 1
ATOM 974 C C . LEU A 1 119 ? 15.144 8.731 -5.846 1.00 95.81 119 LEU A C 1
ATOM 976 O O . LEU A 1 119 ? 16.264 9.165 -5.594 1.00 95.81 119 LEU A O 1
ATOM 980 N N . GLY A 1 120 ? 14.041 9.416 -5.528 1.00 94.38 120 GLY A N 1
ATOM 981 C CA . GLY A 1 120 ? 14.071 10.709 -4.843 1.00 94.38 120 GLY A CA 1
ATOM 982 C C . GLY A 1 120 ? 14.751 10.681 -3.468 1.00 94.38 120 GLY A C 1
ATOM 983 O O . GLY A 1 120 ? 15.256 11.718 -3.032 1.00 94.38 120 GLY A O 1
ATOM 984 N N . TYR A 1 121 ? 14.804 9.524 -2.800 1.00 94.88 121 TYR A N 1
ATOM 985 C CA . TYR A 1 121 ? 15.520 9.365 -1.532 1.00 94.88 121 TYR A CA 1
ATOM 986 C C . TYR A 1 121 ? 17.037 9.364 -1.696 1.00 94.88 121 TYR A C 1
ATOM 988 O O . TYR A 1 121 ? 17.719 9.849 -0.803 1.00 94.88 121 TYR A O 1
ATOM 996 N N . PHE A 1 122 ? 17.537 8.948 -2.858 1.00 94.75 122 PHE A N 1
ATOM 997 C CA . PHE A 1 122 ? 18.966 8.867 -3.166 1.00 94.75 122 PHE A CA 1
ATOM 998 C C . PHE A 1 122 ? 19.512 10.138 -3.832 1.00 94.75 122 PHE A C 1
ATOM 1000 O O . PHE A 1 122 ? 20.606 10.148 -4.385 1.00 94.75 122 PHE A O 1
ATOM 1007 N N . LYS A 1 123 ? 18.756 11.246 -3.811 1.00 89.44 123 LYS A N 1
ATOM 1008 C CA . LYS A 1 123 ? 19.112 12.484 -4.533 1.00 89.44 123 LYS A CA 1
ATOM 1009 C C . LYS A 1 123 ? 20.452 13.107 -4.114 1.00 89.44 123 LYS A C 1
ATOM 1011 O O . LYS A 1 123 ? 20.979 13.916 -4.866 1.00 89.44 123 LYS A O 1
ATOM 1016 N N . ASN A 1 124 ? 20.921 12.796 -2.906 1.00 94.12 124 ASN A N 1
ATOM 1017 C CA . ASN A 1 124 ? 22.186 13.280 -2.353 1.00 94.12 124 ASN A CA 1
ATOM 1018 C C . ASN A 1 124 ? 23.265 12.183 -2.335 1.00 94.12 124 ASN A C 1
ATOM 1020 O O . ASN A 1 124 ? 24.400 12.481 -1.981 1.00 94.12 124 ASN A O 1
ATOM 1024 N N . ASP A 1 125 ? 22.897 10.947 -2.679 1.00 96.12 125 ASP A N 1
ATOM 1025 C CA . ASP A 1 125 ? 23.761 9.765 -2.604 1.00 96.12 125 ASP A CA 1
ATOM 1026 C C . ASP A 1 125 ? 24.256 9.320 -3.986 1.00 96.12 125 ASP A C 1
ATOM 1028 O O . ASP A 1 125 ? 25.194 8.537 -4.060 1.00 96.12 125 ASP A O 1
ATOM 1032 N N . LEU A 1 126 ? 23.628 9.809 -5.063 1.00 95.31 126 LEU A N 1
ATOM 1033 C CA . LEU A 1 126 ? 23.965 9.478 -6.447 1.00 95.31 126 LEU A CA 1
ATOM 1034 C C . LEU A 1 126 ? 24.471 10.703 -7.198 1.00 95.31 126 LEU A C 1
ATOM 1036 O O . LEU A 1 126 ? 23.879 11.788 -7.113 1.00 95.31 126 LEU A O 1
ATOM 1040 N N . ASP A 1 127 ? 25.513 10.505 -7.997 1.00 96.12 127 ASP A N 1
ATOM 1041 C CA . ASP A 1 127 ? 25.943 11.504 -8.964 1.00 96.12 127 ASP A CA 1
ATOM 1042 C C . ASP A 1 127 ? 25.001 11.577 -10.186 1.00 96.12 127 ASP A C 1
ATOM 1044 O O . ASP A 1 127 ? 23.984 10.879 -10.302 1.00 96.12 127 ASP A O 1
ATOM 1048 N N . SER A 1 128 ? 25.285 12.504 -11.105 1.00 94.69 128 SER A N 1
ATOM 1049 C CA . SER A 1 128 ? 24.439 12.714 -12.282 1.00 94.69 128 SER A CA 1
ATOM 1050 C C . SER A 1 128 ? 24.448 11.533 -13.254 1.00 94.69 128 SER A C 1
ATOM 1052 O O . SER A 1 128 ? 23.436 11.321 -13.926 1.00 94.69 128 SER A O 1
ATOM 1054 N N . PHE A 1 129 ? 25.548 10.786 -13.333 1.00 96.50 129 PHE A N 1
ATOM 1055 C CA . PHE A 1 129 ? 25.695 9.625 -14.201 1.00 96.50 129 PHE A CA 1
ATOM 1056 C C . PHE A 1 129 ? 24.948 8.421 -13.617 1.00 96.50 129 PHE A C 1
ATOM 1058 O O . PHE A 1 129 ? 24.070 7.873 -14.284 1.00 96.50 129 PHE A O 1
ATOM 1065 N N . GLU A 1 130 ? 25.189 8.090 -12.349 1.00 96.62 130 GLU A N 1
ATOM 1066 C CA . GLU A 1 130 ? 24.519 6.995 -11.634 1.00 96.62 130 GLU A CA 1
ATOM 1067 C C . GLU A 1 130 ? 22.996 7.183 -11.630 1.00 96.62 130 GLU A C 1
ATOM 1069 O O . GLU A 1 130 ? 22.219 6.250 -11.850 1.00 96.62 130 GLU A O 1
ATOM 1074 N N . LYS A 1 131 ? 22.537 8.427 -11.451 1.00 96.06 131 LYS A N 1
ATOM 1075 C CA . LYS A 1 131 ? 21.111 8.753 -11.524 1.00 96.06 131 LYS A CA 1
ATOM 1076 C C . LYS A 1 131 ? 20.520 8.484 -12.910 1.00 96.06 131 LYS A C 1
ATOM 1078 O O . LYS A 1 131 ? 19.386 8.013 -12.999 1.00 96.06 131 LYS A O 1
ATOM 1083 N N . GLN A 1 132 ? 21.234 8.819 -13.985 1.00 96.44 132 GLN A N 1
ATOM 1084 C CA . GLN A 1 132 ? 20.765 8.568 -15.353 1.00 96.44 132 GLN A CA 1
ATOM 1085 C C . GLN A 1 132 ? 20.724 7.073 -15.662 1.00 96.44 132 GLN A C 1
ATOM 1087 O O . GLN A 1 132 ? 19.744 6.605 -16.242 1.00 96.44 132 GLN A O 1
ATOM 1092 N N . GLU A 1 133 ? 21.739 6.329 -15.226 1.00 96.38 133 GLU A N 1
ATOM 1093 C CA . GLU A 1 133 ? 21.782 4.874 -15.352 1.00 96.38 133 GLU A CA 1
ATOM 1094 C C . GLU A 1 133 ? 20.593 4.222 -14.635 1.00 96.38 133 GLU A C 1
ATOM 1096 O O . GLU A 1 133 ? 19.857 3.437 -15.233 1.00 96.38 133 GLU A O 1
ATOM 1101 N N . LEU A 1 134 ? 20.313 4.619 -13.391 1.00 95.88 134 LEU A N 1
ATOM 1102 C CA . LEU A 1 134 ? 19.186 4.069 -12.640 1.00 95.88 134 LEU A CA 1
ATOM 1103 C C . LEU A 1 134 ? 17.828 4.423 -13.273 1.00 95.88 134 LEU A C 1
ATOM 1105 O O . LEU A 1 134 ? 16.928 3.584 -13.312 1.00 95.88 134 LEU A O 1
ATOM 1109 N N . ILE A 1 135 ? 17.668 5.629 -13.830 1.00 97.06 135 ILE A N 1
ATOM 1110 C CA . ILE A 1 135 ? 16.461 6.002 -14.591 1.00 97.06 135 ILE A CA 1
ATOM 1111 C C . ILE A 1 135 ? 16.294 5.114 -15.831 1.00 97.06 135 ILE A C 1
ATOM 1113 O O . ILE A 1 135 ? 15.173 4.689 -16.127 1.00 97.06 135 ILE A O 1
ATOM 1117 N N . LEU A 1 136 ? 17.385 4.813 -16.541 1.00 97.44 136 LEU A N 1
ATOM 1118 C CA . LEU A 1 136 ? 17.360 3.920 -17.698 1.00 97.44 136 LEU A CA 1
ATOM 1119 C C . LEU A 1 136 ? 16.920 2.508 -17.295 1.00 97.44 136 LEU A C 1
ATOM 1121 O O . LEU A 1 136 ? 16.011 1.965 -17.923 1.00 97.44 136 LEU A O 1
ATOM 1125 N N . LEU A 1 137 ? 17.488 1.950 -16.222 1.00 97.12 137 LEU A N 1
ATOM 1126 C CA . LEU A 1 137 ? 17.101 0.635 -15.697 1.00 97.12 137 LEU A CA 1
ATOM 1127 C C . LEU A 1 137 ? 15.615 0.598 -15.307 1.00 97.12 137 LEU A C 1
ATOM 1129 O O . LEU A 1 137 ? 14.892 -0.323 -15.680 1.00 97.12 137 LEU A O 1
ATOM 1133 N N . ILE A 1 138 ? 15.110 1.639 -14.639 1.00 97.31 138 ILE A N 1
ATOM 1134 C CA . ILE A 1 138 ? 13.684 1.754 -14.292 1.00 97.31 138 ILE A CA 1
ATOM 1135 C C . ILE A 1 138 ? 12.791 1.803 -15.547 1.00 97.31 138 ILE A C 1
ATOM 1137 O O . ILE A 1 138 ? 11.663 1.300 -15.530 1.00 97.31 138 ILE A O 1
ATOM 1141 N N . SER A 1 139 ? 13.253 2.420 -16.638 1.00 97.50 139 SER A N 1
ATOM 1142 C CA . SER A 1 139 ? 12.524 2.401 -17.913 1.00 97.50 139 SER A CA 1
ATOM 1143 C C . SER A 1 139 ? 12.527 1.009 -18.538 1.00 97.50 139 SER A C 1
ATOM 1145 O O . SER A 1 139 ? 11.470 0.512 -18.911 1.00 97.50 139 SER A O 1
ATOM 1147 N N . GLN A 1 140 ? 13.689 0.356 -18.583 1.00 97.50 140 GLN A N 1
ATOM 1148 C CA . GLN A 1 140 ? 13.834 -0.998 -19.119 1.00 97.50 140 GLN A CA 1
ATOM 1149 C C . GLN A 1 140 ? 12.970 -2.015 -18.364 1.00 97.50 140 GLN A C 1
ATOM 1151 O O . GLN A 1 140 ? 12.374 -2.885 -18.994 1.00 97.50 140 GLN A O 1
ATOM 1156 N N . TYR A 1 141 ? 12.847 -1.868 -17.041 1.00 96.25 141 TYR A N 1
ATOM 1157 C CA . TYR A 1 141 ? 11.941 -2.663 -16.211 1.00 96.25 141 TYR A CA 1
ATOM 1158 C C . TYR A 1 141 ? 10.483 -2.515 -16.663 1.00 96.25 141 TYR A C 1
ATOM 1160 O O . TYR A 1 141 ? 9.779 -3.496 -16.893 1.00 96.25 141 TYR A O 1
ATOM 1168 N N . LYS A 1 142 ? 10.014 -1.273 -16.842 1.00 95.94 142 LYS A N 1
ATOM 1169 C CA . LYS A 1 142 ? 8.641 -1.015 -17.300 1.00 95.94 142 LYS A CA 1
ATOM 1170 C C . LYS A 1 142 ? 8.368 -1.629 -18.671 1.00 95.94 142 LYS A C 1
ATOM 1172 O O . LYS A 1 142 ? 7.260 -2.114 -18.897 1.00 95.94 142 LYS A O 1
ATOM 1177 N N . ASP A 1 143 ? 9.356 -1.569 -19.557 1.00 96.50 143 ASP A N 1
ATOM 1178 C CA . ASP A 1 143 ? 9.261 -2.077 -20.924 1.00 96.50 143 ASP A CA 1
ATOM 1179 C C . ASP A 1 143 ? 9.448 -3.606 -20.998 1.00 96.50 143 ASP A C 1
ATOM 1181 O O . ASP A 1 143 ? 9.348 -4.187 -22.078 1.00 96.50 143 ASP A O 1
ATOM 1185 N N . GLY A 1 144 ? 9.698 -4.273 -19.862 1.00 93.31 144 GLY A N 1
ATOM 1186 C CA . GLY A 1 144 ? 9.892 -5.723 -19.776 1.00 93.31 144 GLY A CA 1
ATOM 1187 C C . GLY A 1 144 ? 11.209 -6.210 -20.384 1.00 93.31 144 GLY A C 1
ATOM 1188 O O . GLY A 1 144 ? 11.348 -7.396 -20.675 1.00 93.31 144 GLY A O 1
ATOM 1189 N N . ILE A 1 145 ? 12.168 -5.305 -20.604 1.00 94.94 145 ILE A N 1
ATOM 1190 C CA . ILE A 1 145 ? 13.511 -5.629 -21.110 1.00 94.94 145 ILE A CA 1
ATOM 1191 C C . ILE A 1 145 ? 14.325 -6.325 -20.016 1.00 94.94 145 ILE A C 1
ATOM 1193 O O . ILE A 1 145 ? 15.105 -7.234 -20.299 1.00 94.94 145 ILE A O 1
ATOM 1197 N N . ILE A 1 146 ? 14.125 -5.897 -18.770 1.00 90.19 146 ILE A N 1
ATOM 1198 C CA . ILE A 1 146 ? 14.688 -6.513 -17.570 1.00 90.19 146 ILE A CA 1
ATOM 1199 C C . ILE A 1 146 ? 13.545 -6.861 -16.601 1.00 90.19 146 ILE A C 1
ATOM 1201 O O . ILE A 1 146 ? 12.513 -6.183 -16.643 1.00 90.19 146 ILE A O 1
ATOM 120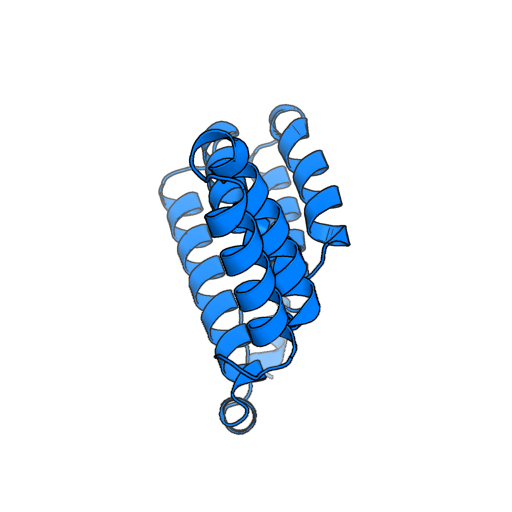5 N N . PRO A 1 147 ? 13.695 -7.928 -15.795 1.00 77.62 147 PRO A N 1
ATOM 1206 C CA . PRO A 1 147 ? 12.639 -8.436 -14.921 1.00 77.62 147 PRO A CA 1
ATOM 1207 C C . PRO A 1 147 ? 12.313 -7.515 -13.749 1.00 77.62 147 PRO A C 1
ATOM 1209 O O . PRO A 1 147 ? 13.211 -6.772 -13.289 1.00 77.62 147 PRO A O 1
#

Sequence (147 aa):
IFARELLKAFPYMPVEEEGRLHDPVLRENFIERVFVTHSWNILVQEGLSPGSLVRFHTRHKYLLMAHSPQHYREMGKLVAEVKSYPIDEFADIYFAKLMSACALHATPSKHQNVLLHLLGYFKNDLDSFEKQELILLISQYKDGIIP

Radius of gyration: 17.75 Å; chains: 1; bounding box: 49×36×41 Å

pLDDT: mean 94.97, std 4.68, range [67.62, 98.56]

Secondary structure (DSSP, 8-state):
-HHHHHHHH-TTS----GGGGGSHHHHHHHHHHHHHHHHHHHHHHH---HHHHHHHHHHHHHHHHHH-HHHHHHHHHHHHTGGGS-HHHHHHHHHHHHHHHHTSPP-HHHHHHHHHHHHGGGTTTS-HHHHHHHHHHHHHHHTTS--